Protein AF-A0A955YJG6-F1 (afdb_monomer_lite)

Foldseek 3Di:
DAAPAADELAAWAADPVRDTYHHQYWFAAPVGDTWRLEDVRLCVRLLVVCVVVVHDDPRSLVSSLVRSLVRLVRVCVCLVPPVVHDHDNHYPCSSVSSVVSNCVVACPDPPDHPDDVVVVSVVCVVPVVRHGD

pLDDT: mean 95.83, std 2.44, range [83.75, 98.31]

Secondary structure (DSSP, 8-state):
-EEEEE--SPPPEE-TTS-EEEEEPEEE-TTSSEEESSHHHHHHHHHHHHHHTT--HHHHHHHHHHHHHHHHHHHHHHHHTTT-------SSSTTHHHHHHHHHHHTTSTT-----HHHHHHHHHH-GGGTT-

Structure (mmCIF, N/CA/C/O backbone):
data_AF-A0A955YJG6-F1
#
_entry.id   AF-A0A955YJG6-F1
#
loop_
_atom_site.group_PDB
_atom_site.id
_atom_site.type_symbol
_atom_site.label_atom_id
_atom_site.label_alt_id
_atom_site.label_comp_id
_atom_site.label_asym_id
_atom_site.label_entity_id
_atom_site.label_seq_id
_atom_site.pdbx_PDB_ins_code
_atom_site.Cartn_x
_atom_site.Cartn_y
_atom_site.Cartn_z
_atom_site.occupancy
_atom_site.B_iso_or_equiv
_atom_site.auth_seq_id
_atom_site.auth_comp_id
_atom_site.auth_asym_id
_atom_site.auth_atom_id
_atom_site.pdbx_PDB_model_num
ATOM 1 N N . TYR A 1 1 ? -10.579 9.177 10.206 1.00 93.56 1 TYR A N 1
ATOM 2 C CA . TYR A 1 1 ? -9.304 8.434 10.242 1.00 93.56 1 TYR A CA 1
ATOM 3 C C . TYR A 1 1 ? -8.163 9.398 9.934 1.00 93.56 1 TYR A C 1
ATOM 5 O O . TYR A 1 1 ? -8.420 10.449 9.361 1.00 93.56 1 TYR A O 1
ATOM 13 N N . ASP A 1 2 ? -6.936 9.052 10.305 1.00 95.19 2 ASP A N 1
ATOM 14 C CA . ASP A 1 2 ? -5.684 9.711 9.912 1.00 95.19 2 ASP A CA 1
ATOM 15 C C . ASP A 1 2 ? -4.776 8.637 9.298 1.00 95.19 2 ASP A C 1
ATOM 17 O O . ASP A 1 2 ? -4.683 7.541 9.842 1.00 95.19 2 ASP A O 1
ATOM 21 N N . ALA A 1 3 ? -4.154 8.924 8.158 1.00 93.81 3 ALA A N 1
ATOM 22 C CA . ALA A 1 3 ? -3.275 8.009 7.428 1.00 93.81 3 ALA A CA 1
ATOM 23 C C . ALA A 1 3 ? -1.943 8.675 7.036 1.00 93.81 3 ALA A C 1
ATOM 25 O O . ALA A 1 3 ? -1.348 8.343 6.014 1.00 93.81 3 ALA A O 1
ATOM 26 N N . SER A 1 4 ? -1.507 9.670 7.811 1.00 90.62 4 SER A N 1
ATOM 27 C CA . SER A 1 4 ? -0.354 10.522 7.488 1.00 90.62 4 SER A CA 1
ATOM 28 C C . SER A 1 4 ? 0.966 10.061 8.108 1.00 90.62 4 SER A C 1
ATOM 30 O O . SER A 1 4 ? 2.022 10.607 7.786 1.00 90.62 4 SER A O 1
ATOM 32 N N . ARG A 1 5 ? 0.940 9.074 9.012 1.00 91.69 5 ARG A N 1
ATOM 33 C CA . ARG A 1 5 ? 2.106 8.714 9.826 1.00 91.69 5 ARG A CA 1
ATOM 34 C C . ARG A 1 5 ? 2.794 7.454 9.315 1.00 91.69 5 ARG A C 1
ATOM 36 O O . ARG A 1 5 ? 2.111 6.484 8.991 1.00 91.69 5 ARG A O 1
ATOM 43 N N . PRO A 1 6 ? 4.135 7.421 9.272 1.00 94.12 6 PRO A N 1
ATOM 44 C CA . PRO A 1 6 ? 4.858 6.184 9.022 1.00 94.12 6 PRO A CA 1
ATOM 45 C C . PRO A 1 6 ? 4.661 5.211 10.188 1.00 94.12 6 PRO A C 1
ATOM 47 O O . PRO A 1 6 ? 4.591 5.626 11.345 1.00 94.12 6 PRO A O 1
ATOM 50 N N . GLY A 1 7 ? 4.645 3.912 9.898 1.00 90.50 7 GLY A N 1
ATOM 51 C CA . GLY A 1 7 ? 4.615 2.908 10.954 1.00 90.50 7 GLY A CA 1
ATOM 52 C C . GLY A 1 7 ? 4.902 1.485 10.489 1.00 90.50 7 GLY A C 1
ATOM 53 O O . GLY A 1 7 ? 5.287 1.227 9.345 1.00 90.50 7 GLY A O 1
ATOM 54 N N . GLY A 1 8 ? 4.777 0.563 11.441 1.00 89.38 8 GLY A N 1
ATOM 55 C CA . GLY A 1 8 ? 5.091 -0.851 11.266 1.00 89.38 8 GLY A CA 1
ATOM 56 C C . GLY A 1 8 ? 3.974 -1.657 10.602 1.00 89.38 8 GLY A C 1
ATOM 57 O O . GLY A 1 8 ? 3.154 -1.146 9.840 1.00 89.38 8 GLY A O 1
ATOM 58 N N . ARG A 1 9 ? 3.957 -2.957 10.898 1.00 94.00 9 ARG A N 1
ATOM 59 C CA . ARG A 1 9 ? 2.927 -3.905 10.442 1.00 94.00 9 ARG A CA 1
ATOM 60 C C . ARG A 1 9 ? 1.821 -4.123 11.471 1.00 94.00 9 ARG A C 1
ATOM 62 O O . ARG A 1 9 ? 1.132 -5.123 11.379 1.00 94.00 9 ARG A O 1
ATOM 69 N N . ALA A 1 10 ? 1.680 -3.196 12.411 1.00 94.62 10 ALA A N 1
ATOM 70 C CA . ALA A 1 10 ? 0.624 -3.238 13.403 1.00 94.62 10 ALA A CA 1
ATOM 71 C C . ALA A 1 10 ? -0.704 -2.772 12.800 1.00 94.62 10 ALA A C 1
ATOM 73 O O . ALA A 1 10 ? -0.736 -1.925 11.893 1.00 94.62 10 ALA A O 1
ATOM 74 N N . TRP A 1 11 ? -1.790 -3.302 13.340 1.00 97.00 11 TRP A N 1
ATOM 75 C CA . TRP A 1 11 ? -3.139 -2.819 13.112 1.00 97.00 11 TRP A CA 1
ATOM 76 C C . TRP A 1 11 ? -3.282 -1.347 13.541 1.00 97.00 11 TRP A C 1
ATOM 78 O O . TRP A 1 11 ? -2.550 -0.873 14.418 1.00 97.00 11 TRP A O 1
ATOM 88 N N . PRO A 1 12 ? -4.217 -0.591 12.934 1.00 97.12 12 PRO A N 1
ATOM 89 C CA . PRO A 1 12 ? -4.483 0.790 13.316 1.00 97.12 12 PRO A CA 1
ATOM 90 C C . PRO A 1 12 ? -4.765 0.936 14.809 1.00 97.12 12 PRO A C 1
ATOM 92 O O . PRO A 1 12 ? -5.324 0.043 15.440 1.00 97.12 12 PRO A O 1
ATOM 95 N N . THR A 1 13 ? -4.406 2.083 15.376 1.00 96.88 13 THR A N 1
ATOM 96 C CA . THR A 1 13 ? -4.722 2.424 16.770 1.00 96.88 13 THR A CA 1
ATOM 97 C C . THR A 1 13 ? -5.816 3.477 16.820 1.00 96.88 13 THR A C 1
ATOM 99 O O . THR A 1 13 ? -5.988 4.259 15.883 1.00 96.88 13 THR A O 1
ATOM 102 N N . ARG A 1 14 ? -6.573 3.521 17.918 1.00 96.25 14 ARG A N 1
ATOM 103 C CA . ARG A 1 14 ? -7.631 4.514 18.111 1.00 96.25 14 ARG A CA 1
ATOM 104 C C . ARG A 1 14 ? -7.146 5.615 19.045 1.00 96.25 14 ARG A C 1
ATOM 106 O O . ARG A 1 14 ? -6.847 5.363 20.209 1.00 96.25 14 ARG A O 1
ATOM 113 N N . HIS A 1 15 ? -7.060 6.841 18.538 1.00 94.81 15 HIS A N 1
ATOM 114 C CA . HIS A 1 15 ? -6.740 8.005 19.360 1.00 94.81 15 HIS A CA 1
ATOM 115 C C . HIS A 1 15 ? -7.888 8.292 20.352 1.00 94.81 15 HIS A C 1
ATOM 117 O O . HIS A 1 15 ? -9.049 8.074 19.992 1.00 94.81 15 HIS A O 1
ATOM 123 N N . PRO A 1 16 ? -7.628 8.853 21.553 1.00 94.69 16 PRO A N 1
ATOM 124 C CA . PRO A 1 16 ? -8.681 9.229 22.505 1.00 94.69 16 PRO A CA 1
ATOM 125 C C . PRO A 1 16 ? -9.757 10.177 21.950 1.00 94.69 16 PRO A C 1
ATOM 127 O O . PRO A 1 16 ? -10.878 10.187 22.443 1.00 94.69 16 PRO A O 1
ATOM 130 N N . SER A 1 17 ? -9.453 10.935 20.891 1.00 94.50 17 SER A N 1
ATOM 131 C CA . SER A 1 17 ? -10.437 11.762 20.169 1.00 94.50 17 SER A CA 1
ATOM 132 C C . SER A 1 17 ? -11.376 10.967 19.245 1.00 94.50 17 SER A C 1
ATOM 134 O O . SER A 1 17 ? -12.173 11.567 18.531 1.00 94.50 17 SER A O 1
ATOM 136 N N . GLY A 1 18 ? -11.263 9.636 19.202 1.00 93.12 18 GLY A N 1
ATOM 137 C CA . GLY A 1 18 ? -12.074 8.750 18.362 1.00 93.12 18 GLY A CA 1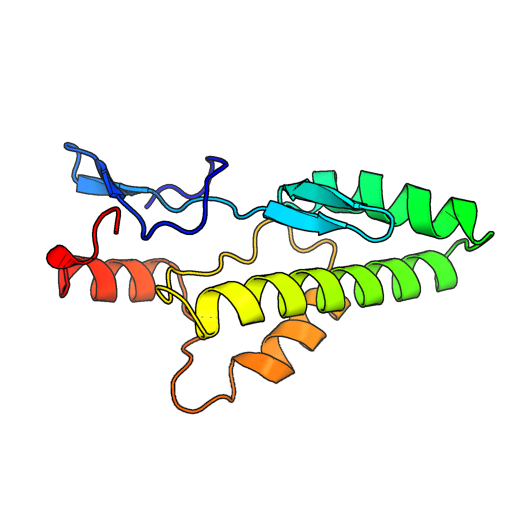
ATOM 138 C C . GLY A 1 18 ? -11.550 8.546 16.937 1.00 93.12 18 GLY A C 1
ATOM 139 O O . GLY A 1 18 ? -12.200 7.879 16.139 1.00 93.12 18 GLY A O 1
ATOM 140 N N . ILE A 1 19 ? -10.380 9.094 16.597 1.00 95.75 19 ILE A N 1
ATOM 141 C CA . ILE A 1 19 ? -9.796 8.978 15.254 1.00 95.75 19 ILE A CA 1
ATOM 142 C C . ILE A 1 19 ? -8.937 7.712 15.164 1.00 95.75 19 ILE A C 1
ATOM 144 O O . ILE A 1 19 ? -7.964 7.567 15.902 1.00 95.75 19 ILE A O 1
ATOM 148 N N . TRP A 1 20 ? -9.256 6.828 14.217 1.00 97.50 20 TRP A N 1
ATOM 149 C CA . TRP A 1 20 ? -8.386 5.711 13.836 1.00 97.50 20 TRP A CA 1
ATOM 150 C C . TRP A 1 20 ? -7.146 6.187 13.079 1.00 97.50 20 TRP A C 1
ATOM 152 O O . TRP A 1 20 ? -7.270 6.941 12.111 1.00 97.50 20 TRP A O 1
ATOM 162 N N . LEU A 1 21 ? -5.974 5.725 13.512 1.00 96.88 21 LEU A N 1
ATOM 163 C CA . LEU A 1 21 ? -4.658 6.068 12.983 1.00 96.88 21 LEU A CA 1
ATOM 164 C C . LEU A 1 21 ? -4.104 4.892 12.168 1.00 96.88 21 LEU A C 1
ATOM 166 O O . LEU A 1 21 ? -3.730 3.859 12.722 1.00 96.88 21 LEU A O 1
ATOM 170 N N . PHE A 1 22 ? -4.045 5.055 10.851 1.00 97.12 22 PHE A N 1
ATOM 171 C CA . PHE A 1 22 ? -3.478 4.101 9.907 1.00 97.12 22 PHE A CA 1
ATOM 172 C C . PHE A 1 22 ? -2.015 4.442 9.635 1.00 97.12 22 PHE A C 1
ATOM 174 O O . PHE A 1 22 ? -1.666 5.586 9.340 1.00 97.12 22 PHE A O 1
ATOM 181 N N . ASN A 1 23 ? -1.164 3.424 9.680 1.00 95.25 23 ASN A N 1
ATOM 182 C CA . ASN A 1 23 ? 0.250 3.580 9.383 1.00 95.25 23 ASN A CA 1
ATOM 183 C C . ASN A 1 23 ? 0.505 3.461 7.879 1.00 95.25 23 ASN A C 1
ATOM 185 O O . ASN A 1 23 ? 0.108 2.481 7.245 1.00 95.25 23 ASN A O 1
ATOM 189 N N . ILE A 1 24 ? 1.250 4.416 7.328 1.00 96.75 24 ILE A N 1
ATOM 190 C CA . ILE A 1 24 ? 1.885 4.274 6.023 1.00 96.75 24 ILE A CA 1
ATOM 191 C C . ILE A 1 24 ? 2.960 3.186 6.150 1.00 96.75 24 ILE A C 1
ATOM 193 O O . ILE A 1 24 ? 3.887 3.335 6.959 1.00 96.75 24 ILE A O 1
ATOM 197 N N . PRO A 1 25 ? 2.863 2.089 5.377 1.00 96.00 25 PRO A N 1
ATOM 198 C CA . PRO A 1 25 ? 3.795 0.988 5.492 1.00 96.00 25 PRO A CA 1
ATOM 199 C C . PRO A 1 25 ? 5.148 1.366 4.897 1.00 96.00 25 PRO A C 1
ATOM 201 O O . PRO A 1 25 ? 5.284 2.288 4.095 1.00 96.00 25 PRO A O 1
ATOM 204 N N . THR A 1 26 ? 6.163 0.590 5.248 1.00 96.75 26 THR A N 1
ATOM 205 C CA . THR A 1 26 ? 7.399 0.525 4.466 1.00 96.75 26 THR A CA 1
ATOM 206 C C . THR A 1 26 ? 7.371 -0.707 3.567 1.00 96.75 26 THR A C 1
ATOM 208 O O . THR A 1 26 ? 6.723 -1.694 3.905 1.00 96.75 26 THR A O 1
ATOM 211 N N . VAL A 1 27 ? 8.086 -0.677 2.447 1.00 96.88 27 VAL A N 1
ATOM 212 C CA . VAL A 1 27 ? 8.265 -1.818 1.536 1.00 96.88 27 VAL A CA 1
ATOM 213 C C . VAL A 1 27 ? 9.746 -2.136 1.350 1.00 96.88 27 VAL A C 1
ATOM 215 O O . VAL A 1 27 ? 10.578 -1.232 1.485 1.00 96.88 27 VAL A O 1
ATOM 218 N N . PRO A 1 28 ? 10.109 -3.396 1.055 1.00 95.94 28 PRO A N 1
ATOM 219 C CA . PRO A 1 28 ? 11.478 -3.730 0.685 1.00 95.94 28 PRO A CA 1
ATOM 220 C C . PRO A 1 28 ? 11.880 -3.044 -0.627 1.00 95.94 28 PRO A C 1
ATOM 222 O O . PRO A 1 28 ? 11.064 -2.874 -1.532 1.00 95.94 28 PRO A O 1
ATOM 225 N N . VAL A 1 29 ? 13.155 -2.673 -0.733 1.00 94.44 29 VAL A N 1
ATOM 226 C CA . VAL A 1 29 ? 13.732 -2.047 -1.929 1.00 94.44 29 VAL A CA 1
ATOM 227 C C . VAL A 1 29 ? 14.753 -2.996 -2.569 1.00 94.44 29 VAL A C 1
ATOM 229 O O . VAL A 1 29 ? 15.544 -3.613 -1.847 1.00 94.44 29 VAL A O 1
ATOM 232 N N . PRO A 1 30 ? 14.787 -3.126 -3.912 1.00 88.56 30 PRO A N 1
ATOM 233 C CA . PRO A 1 30 ? 15.844 -3.872 -4.589 1.00 88.56 30 PRO A CA 1
ATOM 234 C C . PRO A 1 30 ? 17.239 -3.342 -4.231 1.00 88.56 30 PRO A C 1
ATOM 236 O O . PRO A 1 30 ? 17.499 -2.148 -4.348 1.00 88.56 30 PRO A O 1
ATOM 239 N N . GLY A 1 31 ? 18.145 -4.236 -3.830 1.00 83.75 31 GLY A N 1
ATOM 240 C CA . GLY A 1 31 ? 19.479 -3.864 -3.338 1.00 83.75 31 GLY A CA 1
ATOM 241 C C . GLY A 1 31 ? 19.574 -3.717 -1.815 1.00 83.75 31 GLY A C 1
ATOM 242 O O . GLY A 1 31 ? 20.667 -3.498 -1.304 1.00 83.75 31 GLY A O 1
ATOM 243 N N . GLY A 1 32 ? 18.465 -3.905 -1.091 1.00 87.44 32 GLY A N 1
ATOM 244 C CA . GLY A 1 32 ? 18.428 -3.942 0.370 1.00 87.44 32 GLY A CA 1
ATOM 245 C C . GLY A 1 32 ? 17.722 -2.737 0.992 1.00 87.44 32 GLY A C 1
ATOM 246 O O . GLY A 1 32 ? 17.442 -1.733 0.341 1.00 87.44 32 GLY A O 1
ATOM 247 N N . GLY A 1 33 ? 17.423 -2.853 2.286 1.00 92.06 33 GLY A N 1
ATOM 248 C CA . GLY A 1 33 ? 16.724 -1.817 3.043 1.00 92.06 33 GLY A CA 1
ATOM 249 C C . GLY A 1 33 ? 15.220 -1.750 2.769 1.00 92.06 33 GLY A C 1
ATOM 250 O O . GLY A 1 33 ? 14.619 -2.626 2.137 1.00 92.06 33 GLY A O 1
ATOM 251 N N . ARG A 1 34 ? 14.592 -0.710 3.322 1.00 95.50 34 ARG A N 1
ATOM 252 C CA . ARG A 1 34 ? 13.150 -0.466 3.235 1.00 95.50 34 ARG A CA 1
ATOM 253 C C . ARG A 1 34 ? 12.889 1.012 2.975 1.00 95.50 34 ARG A C 1
ATOM 255 O O . ARG A 1 34 ? 13.612 1.858 3.491 1.00 95.50 34 ARG A O 1
ATOM 262 N N . ALA A 1 35 ? 11.846 1.315 2.213 1.00 95.88 35 ALA A N 1
ATOM 263 C CA . ALA A 1 35 ? 11.404 2.681 1.943 1.00 95.88 35 ALA A CA 1
ATOM 264 C C . ALA A 1 35 ? 9.953 2.867 2.379 1.00 95.88 35 ALA A C 1
ATOM 266 O O . ALA A 1 35 ? 9.167 1.922 2.323 1.00 95.88 35 ALA A O 1
ATOM 267 N N . LEU A 1 36 ? 9.594 4.082 2.796 1.00 96.62 36 LEU A N 1
ATOM 268 C CA . LEU A 1 36 ? 8.199 4.448 3.034 1.00 96.62 36 LEU A CA 1
ATOM 269 C C . LEU A 1 36 ? 7.400 4.255 1.740 1.00 96.62 36 LEU A C 1
ATOM 271 O O . LEU A 1 36 ? 7.829 4.718 0.684 1.00 96.62 36 LEU A O 1
ATOM 275 N N . PHE A 1 37 ? 6.254 3.580 1.815 1.00 97.00 37 PHE A N 1
ATOM 276 C CA . PHE A 1 37 ? 5.420 3.244 0.660 1.00 97.00 37 PHE A CA 1
ATOM 277 C C . PHE A 1 37 ? 4.557 4.423 0.201 1.00 97.00 37 PHE A C 1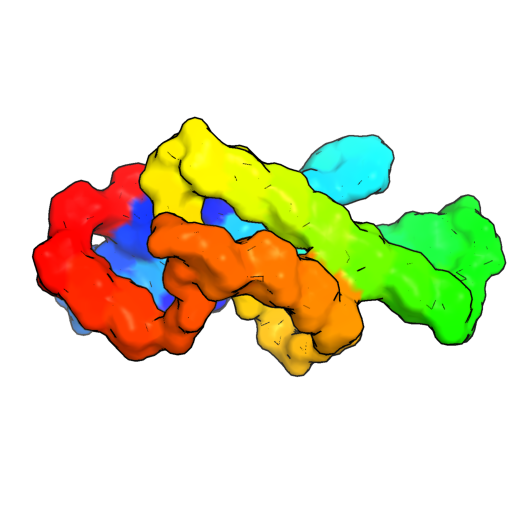
ATOM 279 O O . PHE A 1 37 ? 3.364 4.299 -0.052 1.00 97.00 37 PHE A O 1
ATOM 286 N N . PHE A 1 38 ? 5.166 5.595 0.118 1.00 96.31 38 PHE A N 1
ATOM 287 C CA . PHE A 1 38 ? 4.543 6.815 -0.358 1.00 96.31 38 PHE A CA 1
ATOM 288 C C . PHE A 1 38 ? 5.191 7.197 -1.686 1.00 96.31 38 PHE A C 1
ATOM 290 O O . PHE A 1 38 ? 6.398 7.033 -1.873 1.00 96.31 38 PHE A O 1
ATOM 297 N N . ASP A 1 39 ? 4.398 7.650 -2.644 1.00 92.06 39 ASP A N 1
ATOM 298 C CA . ASP A 1 39 ? 4.830 7.727 -4.035 1.00 92.06 39 ASP A CA 1
ATOM 299 C C . ASP A 1 39 ? 6.032 8.652 -4.273 1.00 92.06 39 ASP A C 1
ATOM 301 O O . ASP A 1 39 ? 6.941 8.265 -5.003 1.00 92.06 39 ASP A O 1
ATOM 305 N N . ASP A 1 40 ? 6.129 9.808 -3.620 1.00 91.19 40 ASP A N 1
ATOM 306 C CA . ASP A 1 40 ? 7.317 10.665 -3.754 1.00 91.19 40 ASP A CA 1
ATOM 307 C C . ASP A 1 40 ? 8.601 10.026 -3.194 1.00 91.19 40 ASP A C 1
ATOM 309 O O . ASP A 1 40 ? 9.677 10.137 -3.800 1.00 91.19 40 ASP A O 1
ATOM 313 N N . ASN A 1 41 ? 8.497 9.282 -2.087 1.00 94.62 41 ASN A N 1
ATOM 314 C CA . ASN A 1 41 ? 9.619 8.514 -1.547 1.00 94.62 41 ASN A CA 1
ATOM 315 C C . ASN A 1 41 ? 10.056 7.436 -2.545 1.00 94.62 41 ASN A C 1
ATOM 317 O O . ASN A 1 41 ? 11.240 7.316 -2.871 1.00 94.62 41 ASN A O 1
ATOM 321 N N . LEU A 1 42 ? 9.095 6.680 -3.074 1.00 96.19 42 LEU A N 1
ATOM 322 C CA . LEU A 1 42 ? 9.363 5.590 -4.006 1.00 96.19 42 LEU A CA 1
ATOM 323 C C . LEU A 1 42 ? 9.866 6.089 -5.360 1.00 96.19 42 LEU A C 1
ATOM 325 O O . LEU A 1 42 ? 10.744 5.461 -5.943 1.00 96.19 42 LEU A O 1
ATOM 329 N N . ARG A 1 43 ? 9.392 7.239 -5.847 1.00 94.31 43 ARG A N 1
ATOM 330 C CA . ARG A 1 43 ? 9.876 7.866 -7.086 1.00 94.31 43 ARG A CA 1
ATOM 331 C C . ARG A 1 43 ? 11.369 8.164 -7.012 1.00 94.31 43 ARG A C 1
ATOM 333 O O . ARG A 1 43 ? 12.099 7.893 -7.964 1.00 94.31 43 ARG A O 1
ATOM 340 N N . THR A 1 44 ? 11.837 8.656 -5.868 1.00 94.62 44 THR A N 1
ATOM 341 C CA . THR A 1 44 ? 13.265 8.920 -5.642 1.00 94.62 44 THR A CA 1
ATOM 342 C C . THR A 1 44 ? 14.078 7.624 -5.646 1.00 94.62 44 THR A C 1
ATOM 344 O O . THR A 1 44 ? 15.093 7.521 -6.341 1.00 94.62 44 THR A O 1
ATOM 347 N N . VAL A 1 45 ? 13.612 6.614 -4.909 1.00 95.94 45 VAL A N 1
ATOM 348 C CA . VAL A 1 45 ? 14.299 5.322 -4.773 1.00 95.94 45 VAL A CA 1
ATOM 349 C C . VAL A 1 45 ? 14.318 4.560 -6.102 1.00 95.94 45 VAL A C 1
ATOM 351 O O . VAL A 1 45 ? 15.381 4.196 -6.605 1.00 95.94 45 VAL A O 1
ATOM 354 N N . PHE A 1 46 ? 13.157 4.355 -6.719 1.00 96.56 46 PHE A N 1
ATOM 355 C CA . PHE A 1 46 ? 13.021 3.582 -7.953 1.00 96.56 46 PHE A CA 1
ATOM 356 C C . PHE A 1 46 ? 13.593 4.321 -9.163 1.00 96.56 46 PHE A C 1
ATOM 358 O O . PHE A 1 46 ? 14.161 3.678 -10.045 1.00 96.56 46 PHE A O 1
ATOM 365 N N . GLY A 1 47 ? 13.548 5.656 -9.174 1.00 96.38 47 GLY A N 1
ATOM 366 C CA . GLY A 1 47 ? 14.218 6.466 -10.190 1.00 96.38 47 GLY A CA 1
ATOM 367 C C . GLY A 1 47 ? 15.737 6.286 -10.169 1.00 96.38 47 GLY A C 1
ATOM 368 O O . GLY A 1 47 ? 16.359 6.176 -11.225 1.00 96.38 47 GLY A O 1
ATOM 369 N N . SER A 1 48 ? 16.346 6.177 -8.984 1.00 95.38 48 SER A N 1
ATOM 370 C CA . SER A 1 48 ? 17.773 5.842 -8.861 1.00 95.38 48 SER A CA 1
ATOM 371 C C . SER A 1 48 ? 18.079 4.430 -9.368 1.00 95.38 48 SER A C 1
ATOM 373 O O . SER A 1 48 ? 19.060 4.247 -10.087 1.00 95.38 48 SER A O 1
ATOM 375 N N . LEU A 1 49 ? 17.213 3.451 -9.083 1.00 96.06 49 LEU A N 1
ATOM 376 C CA . LEU A 1 49 ? 17.357 2.085 -9.604 1.00 96.06 49 LEU A CA 1
ATOM 377 C C . LEU A 1 49 ? 17.222 2.012 -11.132 1.00 96.06 49 LEU A C 1
ATOM 379 O O . LEU A 1 49 ? 17.940 1.242 -11.770 1.00 96.06 49 LEU A O 1
ATOM 383 N N . ALA A 1 50 ? 16.319 2.802 -11.717 1.00 97.56 50 ALA A N 1
ATOM 384 C CA . ALA A 1 50 ? 16.146 2.895 -13.163 1.00 97.56 50 ALA A CA 1
ATOM 385 C C . ALA A 1 50 ? 17.388 3.509 -13.829 1.00 97.56 50 ALA A C 1
ATOM 387 O O . ALA A 1 50 ? 17.918 2.945 -14.786 1.00 97.56 50 ALA A O 1
ATOM 388 N N . ARG A 1 51 ? 17.912 4.612 -13.272 1.00 97.25 51 ARG A N 1
ATOM 389 C CA . ARG A 1 51 ? 19.141 5.260 -13.762 1.00 97.25 51 ARG A CA 1
ATOM 390 C C . ARG A 1 51 ? 20.360 4.346 -13.681 1.00 97.25 51 ARG A C 1
ATOM 392 O O . ARG A 1 51 ? 21.121 4.287 -14.638 1.00 97.25 51 ARG A O 1
ATOM 399 N N . ALA A 1 52 ? 20.520 3.601 -12.586 1.00 96.31 52 ALA A N 1
ATOM 400 C CA . ALA A 1 52 ? 21.605 2.626 -12.440 1.00 96.31 52 ALA A CA 1
ATOM 401 C C . ALA A 1 52 ? 21.551 1.505 -13.498 1.00 96.31 52 ALA A C 1
ATOM 403 O O . ALA A 1 52 ? 22.568 0.890 -13.798 1.00 96.31 52 ALA A O 1
ATOM 404 N N . ARG A 1 53 ? 20.373 1.262 -14.089 1.00 96.56 53 ARG A N 1
ATOM 405 C CA . ARG A 1 53 ? 20.160 0.336 -15.212 1.00 96.56 53 ARG A CA 1
ATOM 406 C C . ARG A 1 53 ? 20.273 0.998 -16.591 1.00 96.56 53 ARG A C 1
ATOM 408 O O . ARG A 1 53 ? 19.994 0.347 -17.590 1.00 96.56 53 ARG A O 1
ATOM 415 N N . GLY A 1 54 ? 20.624 2.282 -16.661 1.00 97.94 54 GLY A N 1
ATOM 416 C CA . GLY A 1 54 ? 20.660 3.040 -17.914 1.00 97.94 54 GLY A CA 1
ATOM 417 C C . GLY A 1 54 ? 19.281 3.294 -18.536 1.00 97.94 54 GLY A C 1
ATOM 418 O O . GLY A 1 54 ? 19.203 3.650 -19.708 1.00 97.94 54 GLY A O 1
ATOM 419 N N . LEU A 1 55 ? 18.187 3.115 -17.784 1.00 98.31 55 LEU A N 1
ATOM 420 C CA . LEU A 1 55 ? 16.827 3.312 -18.291 1.00 98.31 55 LEU A CA 1
ATOM 421 C C . LEU A 1 55 ? 16.422 4.787 -18.234 1.00 98.31 55 LEU A C 1
ATOM 423 O O . LEU A 1 55 ? 16.713 5.488 -17.262 1.00 98.31 55 LEU A O 1
ATOM 427 N N . GLN A 1 56 ? 15.689 5.240 -19.255 1.00 96.62 56 GLN A N 1
ATOM 428 C CA . GLN A 1 56 ? 15.157 6.603 -19.361 1.00 96.62 56 GLN A CA 1
ATOM 429 C C . GLN A 1 56 ? 13.760 6.621 -20.000 1.00 96.62 56 GLN A C 1
ATOM 431 O O . GLN A 1 56 ? 13.317 5.632 -20.590 1.00 96.62 56 GLN A O 1
ATOM 436 N N . GLY A 1 57 ? 13.059 7.755 -19.879 1.00 96.62 57 GLY A N 1
ATOM 437 C CA . GLY A 1 57 ? 11.731 7.965 -20.462 1.00 96.62 57 GLY A CA 1
ATOM 438 C C . GLY A 1 57 ? 10.734 6.870 -20.073 1.00 96.62 57 GLY A C 1
ATOM 439 O O . GLY A 1 57 ? 10.706 6.427 -18.925 1.00 96.62 57 GLY A O 1
ATOM 440 N N . ARG A 1 58 ? 9.961 6.389 -21.054 1.00 97.31 58 ARG A N 1
ATOM 441 C CA . ARG A 1 58 ? 8.955 5.332 -20.849 1.00 97.31 58 ARG A CA 1
ATOM 442 C C . ARG A 1 58 ? 9.542 4.038 -20.283 1.00 97.31 58 ARG A C 1
ATOM 444 O O . ARG A 1 58 ? 8.929 3.425 -19.424 1.00 97.31 58 ARG A O 1
ATOM 451 N N . ALA A 1 59 ? 10.752 3.655 -20.694 1.00 98.12 59 ALA A N 1
ATOM 452 C CA . ALA A 1 59 ? 11.384 2.438 -20.184 1.00 98.12 59 ALA A CA 1
ATOM 453 C C . ALA A 1 59 ? 11.718 2.544 -18.685 1.00 98.12 59 ALA A C 1
ATOM 455 O O . ALA A 1 59 ? 11.581 1.567 -17.948 1.00 98.12 59 ALA A O 1
ATOM 456 N N . ALA A 1 60 ? 12.124 3.730 -18.216 1.00 98.00 60 ALA A N 1
ATOM 457 C CA . ALA A 1 60 ? 12.307 3.975 -16.787 1.00 98.00 60 ALA A CA 1
ATOM 458 C C . ALA A 1 60 ? 10.968 3.952 -16.041 1.00 98.00 60 ALA A C 1
ATOM 460 O O . ALA A 1 60 ? 10.879 3.337 -14.983 1.00 98.00 60 ALA A O 1
ATOM 461 N N . GLU A 1 61 ? 9.931 4.586 -16.590 1.00 97.56 61 GLU A N 1
ATOM 462 C CA . GLU A 1 61 ? 8.583 4.602 -16.011 1.00 97.56 61 GLU A CA 1
ATOM 463 C C . GLU A 1 61 ? 8.007 3.186 -15.856 1.00 97.56 61 GLU A C 1
ATOM 465 O O . GLU A 1 61 ? 7.634 2.788 -14.749 1.00 97.56 61 GLU A O 1
ATOM 470 N N . ASP A 1 62 ? 8.034 2.380 -16.920 1.00 98.19 62 ASP A N 1
ATOM 471 C CA . ASP A 1 62 ? 7.560 0.993 -16.912 1.00 98.19 62 ASP A CA 1
ATOM 472 C C . ASP A 1 62 ? 8.303 0.132 -15.885 1.00 98.19 62 ASP A C 1
ATOM 474 O O . ASP A 1 62 ? 7.684 -0.642 -15.143 1.00 98.19 62 ASP A O 1
ATOM 478 N N . TYR A 1 63 ? 9.626 0.298 -15.806 1.00 98.06 63 TYR A N 1
ATOM 479 C CA . TYR A 1 63 ? 10.450 -0.366 -14.803 1.00 98.06 63 TYR A CA 1
ATOM 480 C C . TYR A 1 63 ? 10.048 0.049 -13.384 1.00 98.06 63 TYR A C 1
ATOM 482 O O . TYR A 1 63 ? 9.826 -0.810 -12.532 1.00 98.06 63 TYR A O 1
ATOM 490 N N . MET A 1 64 ? 9.898 1.350 -13.125 1.00 97.88 64 MET A N 1
ATOM 491 C CA . MET A 1 64 ? 9.513 1.858 -11.808 1.00 97.88 64 MET A CA 1
ATOM 492 C C . MET A 1 64 ? 8.120 1.361 -11.384 1.00 97.88 64 MET A C 1
ATOM 494 O O . MET A 1 64 ? 7.940 0.996 -10.223 1.00 97.88 64 MET A O 1
ATOM 498 N N . HIS A 1 65 ? 7.149 1.268 -12.300 1.00 98.19 65 HIS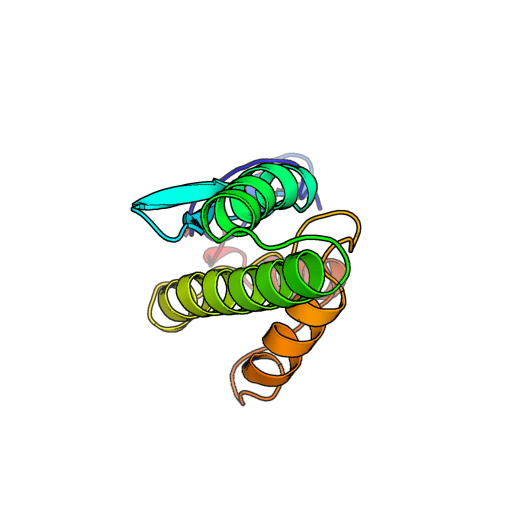 A N 1
ATOM 499 C CA . HIS A 1 65 ? 5.844 0.657 -12.012 1.00 98.19 65 HIS A CA 1
ATOM 500 C C . HIS A 1 65 ? 5.927 -0.850 -11.744 1.00 98.19 65 HIS A C 1
ATOM 502 O O . HIS A 1 65 ? 5.159 -1.361 -10.928 1.00 98.19 65 HIS A O 1
ATOM 508 N N . GLY A 1 66 ? 6.827 -1.565 -12.427 1.00 97.88 66 GLY A N 1
ATOM 509 C CA . GLY A 1 66 ? 7.117 -2.972 -12.143 1.00 97.88 66 GLY A CA 1
ATOM 510 C C . GLY A 1 66 ? 7.653 -3.153 -10.726 1.00 97.88 66 GLY A C 1
ATOM 511 O O . GLY A 1 66 ? 7.041 -3.852 -9.923 1.00 97.88 66 GLY A O 1
ATOM 512 N N . VAL A 1 67 ? 8.713 -2.417 -10.384 1.00 97.50 67 VAL A N 1
ATOM 513 C CA . VAL A 1 67 ? 9.325 -2.463 -9.048 1.00 97.50 67 VAL A CA 1
ATOM 514 C C . VAL A 1 67 ? 8.342 -2.041 -7.955 1.00 97.50 67 VAL A C 1
ATOM 516 O O . VAL A 1 67 ? 8.331 -2.648 -6.889 1.00 97.50 67 VAL A O 1
ATOM 519 N N . TYR A 1 68 ? 7.478 -1.053 -8.211 1.00 97.75 68 TYR A N 1
ATOM 520 C CA . TYR A 1 68 ? 6.405 -0.686 -7.284 1.00 97.75 68 TYR A CA 1
ATOM 521 C C . TYR A 1 68 ? 5.474 -1.867 -6.992 1.00 97.75 68 TYR A C 1
ATOM 523 O O . TYR A 1 68 ? 5.208 -2.163 -5.828 1.00 97.75 68 TYR A O 1
ATOM 531 N N . ALA A 1 69 ? 4.988 -2.547 -8.036 1.00 98.00 69 ALA A N 1
ATOM 532 C CA . ALA A 1 69 ? 4.090 -3.687 -7.876 1.00 98.00 69 ALA A CA 1
ATOM 533 C C . ALA A 1 69 ? 4.777 -4.840 -7.130 1.00 98.00 69 ALA A C 1
ATOM 535 O O . ALA A 1 69 ? 4.163 -5.448 -6.256 1.00 98.00 69 ALA A O 1
ATOM 536 N N . ASP A 1 70 ? 6.051 -5.106 -7.421 1.00 97.88 70 ASP A N 1
ATOM 537 C CA . ASP A 1 70 ? 6.818 -6.166 -6.762 1.00 97.88 70 ASP A CA 1
ATOM 538 C C . ASP A 1 70 ? 7.084 -5.846 -5.284 1.00 97.88 70 ASP A C 1
ATOM 540 O O . ASP A 1 70 ? 6.904 -6.705 -4.420 1.00 97.88 70 ASP A O 1
ATOM 544 N N . ALA A 1 71 ? 7.434 -4.597 -4.964 1.00 97.50 71 ALA A N 1
ATOM 545 C CA . ALA A 1 71 ? 7.627 -4.140 -3.589 1.00 97.50 71 ALA A CA 1
ATOM 546 C C . ALA A 1 71 ? 6.319 -4.200 -2.777 1.00 97.50 71 ALA A C 1
ATOM 548 O O . ALA A 1 71 ? 6.321 -4.645 -1.626 1.00 97.50 71 ALA A O 1
ATOM 549 N N . ALA A 1 72 ? 5.197 -3.811 -3.395 1.00 97.81 72 ALA A N 1
ATOM 550 C CA . ALA A 1 72 ? 3.864 -3.919 -2.809 1.00 97.81 72 ALA A CA 1
ATOM 551 C C . ALA A 1 72 ? 3.479 -5.381 -2.541 1.00 97.81 72 ALA A C 1
ATOM 553 O O . ALA A 1 72 ? 3.063 -5.713 -1.434 1.00 97.81 72 ALA A O 1
ATOM 554 N N . MET A 1 73 ? 3.680 -6.271 -3.521 1.00 98.12 73 MET A N 1
ATOM 555 C CA . MET A 1 73 ? 3.422 -7.707 -3.376 1.00 98.12 73 MET A CA 1
ATOM 556 C C . MET A 1 73 ? 4.274 -8.341 -2.277 1.00 98.12 73 MET A C 1
ATOM 558 O O . MET A 1 73 ? 3.760 -9.134 -1.492 1.00 98.12 73 MET A O 1
ATOM 562 N N . ALA A 1 74 ? 5.560 -7.992 -2.197 1.00 97.62 74 ALA A N 1
ATOM 563 C CA . ALA A 1 74 ? 6.455 -8.524 -1.177 1.00 97.62 74 ALA A CA 1
ATOM 564 C C . ALA A 1 74 ? 5.982 -8.149 0.234 1.00 97.62 74 ALA A C 1
ATOM 566 O O . ALA A 1 74 ? 5.934 -8.996 1.124 1.00 97.62 74 ALA A O 1
ATOM 567 N N . GLU A 1 75 ? 5.587 -6.894 0.440 1.00 97.31 75 GLU A N 1
ATOM 568 C CA . GLU A 1 75 ? 5.105 -6.440 1.741 1.00 97.31 75 GLU A CA 1
ATOM 569 C C . GLU A 1 75 ? 3.693 -6.951 2.068 1.00 97.31 75 GLU A C 1
ATOM 571 O O . GLU A 1 75 ? 3.421 -7.301 3.221 1.00 97.31 75 GLU A O 1
ATOM 576 N N . PHE A 1 76 ? 2.816 -7.054 1.064 1.00 97.88 76 PHE A N 1
ATOM 577 C CA . PHE A 1 76 ? 1.518 -7.714 1.188 1.00 97.88 76 PHE A CA 1
ATOM 578 C C . PHE A 1 76 ? 1.685 -9.163 1.644 1.00 97.88 76 PHE A C 1
ATOM 580 O O . PHE A 1 76 ? 1.042 -9.567 2.606 1.00 97.88 76 PHE A O 1
ATOM 587 N N . ASN A 1 77 ? 2.591 -9.922 1.023 1.00 97.75 77 ASN A N 1
ATOM 588 C CA . ASN A 1 77 ? 2.809 -11.329 1.348 1.00 97.75 77 ASN A CA 1
ATOM 589 C C . ASN A 1 77 ? 3.198 -11.531 2.819 1.00 97.75 77 ASN A C 1
ATOM 591 O O . ASN A 1 77 ? 2.735 -12.474 3.456 1.00 97.75 77 ASN A O 1
ATOM 595 N N . VAL A 1 78 ? 4.010 -10.623 3.372 1.00 97.06 78 VAL A N 1
ATOM 596 C CA . VAL A 1 78 ? 4.384 -10.661 4.792 1.00 97.06 78 VAL A CA 1
ATOM 597 C C . VAL A 1 78 ? 3.186 -10.373 5.699 1.00 97.06 78 VAL A C 1
ATOM 599 O O . VAL A 1 78 ? 3.015 -11.054 6.704 1.00 97.06 78 VAL A O 1
ATOM 602 N N . ARG A 1 79 ? 2.342 -9.391 5.359 1.00 96.56 79 ARG A N 1
ATOM 603 C CA . ARG A 1 79 ? 1.121 -9.096 6.131 1.00 96.56 79 ARG A CA 1
ATOM 604 C C . ARG A 1 79 ? 0.110 -10.235 6.054 1.00 96.56 79 ARG A C 1
ATOM 606 O O . ARG A 1 79 ? -0.430 -10.637 7.078 1.00 96.56 79 ARG A O 1
ATOM 613 N N . TYR A 1 80 ? -0.114 -10.761 4.856 1.00 97.69 80 TYR A N 1
ATOM 614 C CA . TYR A 1 80 ? -1.115 -11.781 4.561 1.00 97.69 80 TYR A CA 1
ATOM 615 C C . TYR A 1 80 ? -0.862 -13.102 5.307 1.00 97.69 80 TYR A C 1
ATOM 617 O O . TYR A 1 80 ? -1.803 -13.725 5.801 1.00 97.69 80 TYR A O 1
ATOM 625 N N . HIS A 1 81 ? 0.412 -13.486 5.447 1.00 97.12 81 HIS A N 1
ATOM 626 C CA . HIS A 1 81 ? 0.845 -14.664 6.210 1.00 97.12 81 HIS A CA 1
ATOM 627 C C . HIS A 1 81 ? 1.188 -14.363 7.680 1.00 97.12 81 HIS A C 1
ATOM 629 O O . HIS A 1 81 ? 1.639 -15.254 8.395 1.00 97.12 81 HIS A O 1
ATOM 635 N N . GLY A 1 82 ? 1.022 -13.115 8.119 1.00 95.38 82 GLY A N 1
ATOM 636 C CA . GLY A 1 82 ? 1.291 -12.672 9.483 1.00 95.38 82 GLY A CA 1
ATOM 637 C C . GLY A 1 82 ? 0.013 -12.255 10.201 1.00 95.38 82 GLY A C 1
ATOM 638 O O . GLY A 1 82 ? -1.022 -12.907 10.105 1.00 95.38 82 GLY A O 1
ATOM 639 N N . GLU A 1 83 ? 0.076 -11.125 10.900 1.00 93.25 83 GLU A N 1
ATOM 640 C CA . GLU A 1 83 ? -1.030 -10.597 11.711 1.00 93.25 83 GLU A CA 1
ATOM 641 C C . GLU A 1 83 ? -2.161 -9.967 10.890 1.00 93.25 83 GLU A C 1
ATOM 643 O O . GLU A 1 83 ? -3.158 -9.529 11.459 1.00 93.25 83 GLU A O 1
ATOM 648 N N . ARG A 1 84 ? -2.028 -9.925 9.557 1.00 95.75 84 ARG A N 1
ATOM 649 C CA . ARG A 1 84 ? -3.040 -9.421 8.615 1.00 95.75 84 ARG A CA 1
ATOM 650 C C . ARG A 1 84 ? -3.464 -7.967 8.831 1.00 95.75 84 ARG A C 1
ATOM 652 O O . ARG A 1 84 ? -4.525 -7.565 8.361 1.00 95.75 84 ARG A O 1
ATOM 659 N N . ALA A 1 85 ? -2.610 -7.160 9.461 1.00 95.62 85 ALA A N 1
ATOM 660 C CA . ALA A 1 85 ? -2.831 -5.725 9.560 1.00 95.62 85 ALA A CA 1
ATOM 661 C C . ALA A 1 85 ? -3.027 -5.091 8.166 1.00 95.62 85 ALA A C 1
ATOM 663 O O . ALA A 1 85 ? -2.357 -5.505 7.208 1.00 95.62 85 ALA A O 1
ATOM 664 N N . PRO A 1 86 ? -3.883 -4.059 8.043 1.00 96.12 86 PRO A N 1
ATOM 665 C CA . PRO A 1 86 ? -4.135 -3.364 6.788 1.00 96.12 86 PRO A CA 1
ATOM 666 C C . PRO A 1 86 ? -2.850 -2.968 6.047 1.00 96.12 86 PRO A C 1
ATOM 668 O O . PRO A 1 86 ? -1.880 -2.472 6.632 1.00 96.12 86 PRO A O 1
ATOM 671 N N . PHE A 1 87 ? -2.849 -3.170 4.729 1.00 97.06 87 PHE A N 1
ATOM 672 C CA . PHE A 1 87 ? -1.803 -2.668 3.844 1.00 97.06 87 PHE A CA 1
ATOM 673 C C . PHE A 1 87 ? -2.307 -1.434 3.102 1.00 97.06 87 PHE A C 1
ATOM 675 O O . PHE A 1 87 ? -3.122 -1.533 2.186 1.00 97.06 87 PHE A O 1
ATOM 682 N N . LEU A 1 88 ? -1.824 -0.265 3.511 1.00 96.00 88 LEU A N 1
ATOM 683 C CA . LEU A 1 88 ? -2.210 0.992 2.890 1.00 96.00 88 LEU A CA 1
ATOM 684 C C . LEU A 1 88 ? -1.438 1.222 1.585 1.00 96.00 88 LEU A C 1
ATOM 686 O O . LEU A 1 88 ? -0.214 1.330 1.589 1.00 96.00 88 LEU A O 1
ATOM 690 N N . VAL A 1 89 ? -2.173 1.375 0.483 1.00 95.25 89 VAL A N 1
ATOM 691 C CA . VAL A 1 89 ? -1.655 1.929 -0.774 1.00 95.25 89 VAL A CA 1
ATOM 692 C C . VAL A 1 89 ? -1.679 3.455 -0.677 1.00 95.25 89 VAL A C 1
ATOM 694 O O . VAL A 1 89 ? -2.714 4.079 -0.892 1.00 95.25 89 VAL A O 1
ATOM 697 N N . SER A 1 90 ? -0.547 4.056 -0.310 1.00 92.88 90 SER A N 1
ATOM 698 C CA . SER A 1 90 ? -0.428 5.498 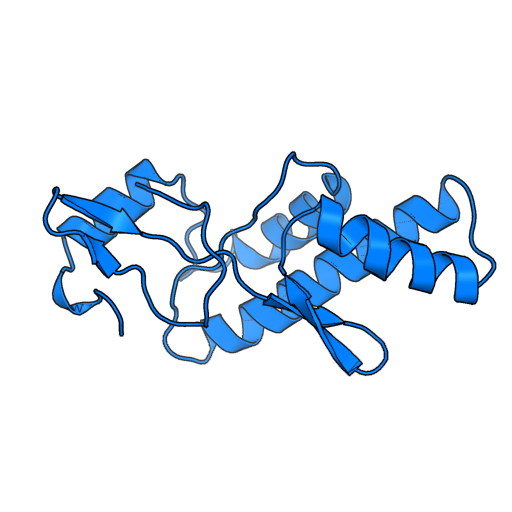-0.057 1.00 92.88 90 SER A CA 1
ATOM 699 C C . SER A 1 90 ? 0.260 6.276 -1.179 1.00 92.88 90 SER A C 1
ATOM 701 O O . SER A 1 90 ? 1.119 5.759 -1.894 1.00 92.88 90 SER A O 1
ATOM 703 N N . GLY A 1 91 ? -0.095 7.556 -1.292 1.00 91.12 91 GLY A N 1
ATOM 704 C CA . GLY A 1 91 ? 0.488 8.507 -2.237 1.00 91.12 91 GLY A CA 1
ATOM 705 C C . GLY A 1 91 ? -0.571 9.268 -3.032 1.00 91.12 91 GLY A C 1
ATOM 706 O O . GLY A 1 91 ? -1.770 9.120 -2.810 1.00 91.12 91 GLY A O 1
ATOM 707 N N . HIS A 1 92 ? -0.109 10.046 -4.002 1.00 93.31 92 HIS A N 1
ATOM 708 C CA . HIS A 1 92 ? -0.920 10.852 -4.917 1.00 93.31 92 HIS A CA 1
ATOM 709 C C . HIS A 1 92 ? -1.313 10.105 -6.204 1.00 93.31 92 HIS A C 1
ATOM 711 O O . HIS A 1 92 ? -1.903 10.686 -7.111 1.00 93.31 92 HIS A O 1
ATOM 717 N N . GLY A 1 93 ? -0.985 8.813 -6.314 1.00 90.75 93 GLY A N 1
ATOM 718 C CA . GLY A 1 93 ? -1.339 7.984 -7.471 1.00 90.75 93 GLY A CA 1
ATOM 719 C C . GLY A 1 93 ? -0.327 8.012 -8.621 1.00 90.75 93 GLY A C 1
ATOM 720 O O . GLY A 1 93 ? -0.623 7.485 -9.695 1.00 90.75 93 GLY A O 1
ATOM 721 N N . ASN A 1 94 ? 0.889 8.527 -8.397 1.00 92.75 94 ASN A N 1
ATOM 722 C CA . ASN A 1 94 ? 1.948 8.589 -9.418 1.00 92.75 94 ASN A CA 1
ATOM 723 C C . ASN A 1 94 ? 2.380 7.208 -9.956 1.00 92.75 94 ASN A C 1
ATOM 725 O O . ASN A 1 94 ? 2.976 7.111 -11.023 1.00 92.75 94 ASN A O 1
ATOM 729 N N . PHE A 1 95 ? 2.042 6.118 -9.257 1.00 96.75 95 PHE A N 1
ATOM 730 C CA . PHE A 1 95 ? 2.342 4.742 -9.661 1.00 96.75 95 PHE A CA 1
ATOM 731 C C . PHE A 1 95 ? 1.143 3.976 -10.238 1.00 96.75 95 PHE A C 1
ATOM 733 O O . PHE A 1 95 ? 1.110 2.750 -10.143 1.00 96.75 95 PHE A O 1
ATOM 740 N N . ARG A 1 96 ? 0.175 4.652 -10.873 1.00 96.56 96 ARG A N 1
ATOM 741 C CA . ARG A 1 96 ? -1.106 4.072 -11.334 1.00 96.56 96 ARG A CA 1
ATOM 742 C C . ARG A 1 96 ? -1.012 2.668 -11.950 1.00 96.56 96 ARG A C 1
ATOM 744 O O . ARG A 1 96 ? -1.739 1.777 -11.522 1.00 96.56 96 ARG A O 1
ATOM 751 N N . THR A 1 97 ? -0.121 2.435 -12.915 1.00 98.00 97 THR A N 1
ATOM 752 C CA . THR A 1 97 ? 0.032 1.108 -13.546 1.00 98.00 97 THR A CA 1
ATOM 753 C C . THR A 1 97 ? 0.504 0.041 -12.553 1.00 98.00 97 THR A C 1
ATOM 755 O O . THR A 1 97 ? -0.018 -1.072 -12.547 1.00 98.00 97 THR A O 1
ATOM 758 N N . GLY A 1 98 ? 1.452 0.382 -11.680 1.00 97.94 98 GLY A N 1
ATOM 759 C CA . GLY A 1 98 ? 1.939 -0.493 -10.610 1.00 97.94 98 GLY A CA 1
ATOM 760 C C . GLY A 1 98 ? 0.858 -0.795 -9.570 1.00 97.94 98 GLY A C 1
ATOM 761 O O . GLY A 1 98 ? 0.668 -1.954 -9.211 1.00 97.94 98 GLY A O 1
ATOM 762 N N . ILE A 1 99 ? 0.089 0.222 -9.166 1.00 97.94 99 ILE A N 1
ATOM 763 C CA . ILE A 1 99 ? -1.064 0.082 -8.263 1.00 97.94 99 ILE A CA 1
ATOM 764 C C . ILE A 1 99 ? -2.092 -0.885 -8.857 1.00 97.94 99 ILE A C 1
ATOM 766 O O . ILE A 1 99 ? -2.475 -1.849 -8.202 1.00 97.94 99 ILE A O 1
ATOM 770 N N . LEU A 1 100 ? -2.491 -0.689 -10.118 1.00 97.69 100 LEU A N 1
ATOM 771 C CA . LEU A 1 100 ? -3.463 -1.563 -10.783 1.00 97.69 100 LEU A CA 1
ATOM 772 C C . LEU A 1 100 ? -2.952 -3.003 -10.921 1.00 97.69 100 LEU A C 1
ATOM 774 O O . LEU A 1 100 ? -3.724 -3.941 -10.738 1.00 97.69 100 LEU A O 1
ATOM 778 N N . ARG A 1 101 ? -1.660 -3.198 -11.223 1.00 98.00 101 ARG A N 1
ATOM 779 C CA . ARG A 1 101 ? -1.040 -4.535 -11.276 1.00 98.00 101 ARG A CA 1
ATOM 780 C C . ARG A 1 101 ? -1.081 -5.233 -9.920 1.00 98.00 101 ARG A C 1
ATOM 782 O O . ARG A 1 101 ? -1.387 -6.419 -9.875 1.00 98.00 101 ARG A O 1
ATOM 789 N N . PHE A 1 102 ? -0.782 -4.510 -8.843 1.00 98.06 102 PHE A N 1
ATOM 790 C CA . PHE A 1 102 ? -0.867 -5.031 -7.482 1.00 98.06 102 PHE A CA 1
ATOM 791 C C . PHE A 1 102 ? -2.314 -5.382 -7.113 1.00 98.06 102 PHE A C 1
ATOM 793 O O . PHE A 1 102 ? -2.601 -6.528 -6.779 1.00 98.06 102 PHE A O 1
ATOM 800 N N . MET A 1 103 ? -3.240 -4.432 -7.263 1.00 97.69 103 MET A N 1
ATOM 801 C CA . MET A 1 103 ? -4.648 -4.606 -6.896 1.00 97.69 103 MET A CA 1
ATOM 802 C C . MET A 1 103 ? -5.310 -5.779 -7.625 1.00 97.69 103 MET A C 1
ATOM 804 O O . MET A 1 103 ? -5.972 -6.582 -6.980 1.00 97.69 103 MET A O 1
ATOM 808 N N . ARG A 1 104 ? -5.074 -5.952 -8.933 1.00 97.38 104 ARG A N 1
ATOM 809 C CA . ARG A 1 104 ? -5.605 -7.103 -9.694 1.00 97.38 104 ARG A CA 1
ATOM 810 C C . ARG A 1 104 ? -5.167 -8.459 -9.141 1.00 97.38 104 ARG A C 1
ATOM 812 O O . ARG A 1 104 ? -5.864 -9.438 -9.340 1.00 97.38 104 ARG A O 1
ATOM 819 N N . ARG A 1 105 ? -4.008 -8.534 -8.482 1.00 97.25 105 ARG A N 1
ATOM 820 C CA . ARG A 1 105 ? -3.504 -9.787 -7.902 1.00 97.25 105 ARG A CA 1
ATOM 821 C C . 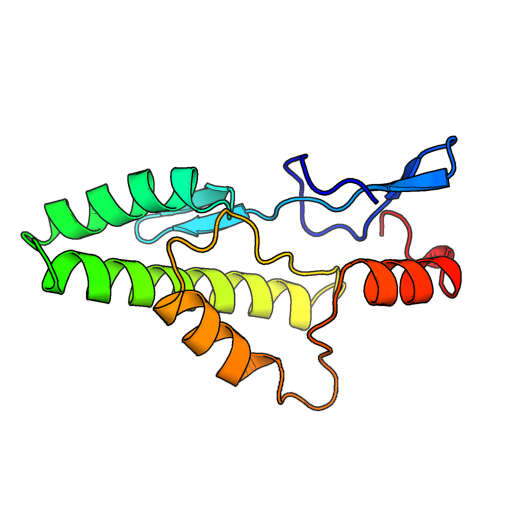ARG A 1 105 ? -4.090 -10.072 -6.524 1.00 97.25 105 ARG A C 1
ATOM 823 O O . ARG A 1 105 ? -4.224 -11.235 -6.172 1.00 97.25 105 ARG A O 1
ATOM 830 N N . VAL A 1 106 ? -4.377 -9.033 -5.736 1.00 98.12 106 VAL A N 1
ATOM 831 C CA . VAL A 1 106 ? -4.734 -9.197 -4.316 1.00 98.12 106 VAL A CA 1
ATOM 832 C C . VAL A 1 106 ? -6.215 -8.996 -4.028 1.00 98.12 106 VAL A C 1
ATOM 834 O O . VAL A 1 106 ? -6.741 -9.670 -3.156 1.00 98.12 106 VAL A O 1
ATOM 837 N N . CYS A 1 107 ? -6.905 -8.110 -4.750 1.00 97.25 107 CYS A N 1
ATOM 838 C CA . CYS A 1 107 ? -8.308 -7.788 -4.472 1.00 97.25 107 CYS A CA 1
ATOM 839 C C . CYS A 1 107 ? -9.280 -8.911 -4.872 1.00 97.25 107 CYS A C 1
ATOM 841 O O . CYS A 1 107 ? -10.441 -8.860 -4.485 1.00 97.25 107 CYS A O 1
ATOM 843 N N . GLU A 1 108 ? -8.826 -9.887 -5.663 1.00 94.06 108 GLU A N 1
ATOM 844 C CA . GLU A 1 108 ? -9.617 -11.045 -6.105 1.00 94.06 108 GLU A CA 1
ATOM 845 C C . GLU A 1 108 ? -9.410 -12.279 -5.209 1.00 94.06 108 GLU A C 1
ATOM 847 O O . GLU A 1 108 ? -10.032 -13.318 -5.427 1.00 94.06 108 GLU A O 1
ATOM 852 N N . LEU A 1 109 ? -8.535 -12.189 -4.201 1.00 97.56 109 LEU A N 1
ATOM 853 C CA . LEU A 1 109 ? -8.326 -13.274 -3.247 1.00 97.56 109 LEU A CA 1
ATOM 854 C C . LEU A 1 109 ? -9.542 -13.393 -2.309 1.00 97.56 109 LEU A C 1
ATOM 856 O O . LEU A 1 109 ? -10.070 -12.373 -1.863 1.00 97.56 109 LEU A O 1
ATOM 860 N N . PRO A 1 110 ? -9.986 -14.620 -1.975 1.00 95.81 110 PRO A N 1
ATOM 861 C CA . PRO A 1 110 ? -11.260 -14.850 -1.287 1.00 95.81 110 PRO A CA 1
ATOM 862 C C . PRO A 1 110 ? -11.332 -14.263 0.131 1.00 95.81 110 PRO A C 1
ATOM 864 O O . PRO A 1 110 ? -12.423 -14.000 0.628 1.00 95.81 110 PRO A O 1
ATOM 867 N N . ASP A 1 111 ? -10.193 -14.055 0.787 1.00 96.38 111 ASP A N 1
ATOM 868 C CA . ASP A 1 111 ? -10.070 -13.533 2.150 1.00 96.38 111 ASP A CA 1
ATOM 869 C C . ASP A 1 111 ? -9.372 -12.160 2.201 1.00 96.38 111 ASP A C 1
ATOM 871 O O . ASP A 1 111 ? -8.865 -11.748 3.248 1.00 96.38 111 ASP A O 1
ATOM 875 N N . VAL A 1 112 ? -9.363 -11.430 1.081 1.00 98.06 112 VAL A N 1
ATOM 876 C CA . VAL A 1 112 ? -8.823 -10.069 0.985 1.00 98.06 112 VAL A CA 1
ATOM 877 C C . VAL A 1 112 ? -9.915 -9.100 0.560 1.00 98.06 112 VAL A C 1
ATOM 879 O O . VAL A 1 112 ? -10.619 -9.311 -0.422 1.00 98.06 112 VAL A O 1
ATOM 882 N N . ARG A 1 113 ? -10.010 -7.970 1.268 1.00 96.62 113 ARG A N 1
ATOM 883 C CA . ARG A 1 113 ? -10.870 -6.851 0.880 1.00 96.62 113 ARG A CA 1
ATOM 884 C C . ARG A 1 113 ? -10.027 -5.629 0.541 1.00 96.62 113 ARG A C 1
ATOM 886 O O . ARG A 1 113 ? -9.358 -5.066 1.403 1.00 96.62 113 ARG A O 1
ATOM 893 N N . CYS A 1 114 ? -10.115 -5.181 -0.706 1.00 97.44 114 CYS A N 1
ATOM 894 C CA . CYS A 1 114 ? -9.691 -3.838 -1.080 1.00 97.44 114 CYS A CA 1
ATOM 895 C C . CYS A 1 114 ? -10.816 -2.866 -0.730 1.00 97.44 114 CYS A C 1
ATOM 897 O O . CYS A 1 114 ? -11.883 -2.909 -1.335 1.00 97.44 114 CYS A O 1
ATOM 899 N N . ALA A 1 115 ? -10.579 -2.044 0.286 1.00 96.88 115 ALA A N 1
ATOM 900 C CA . ALA A 1 115 ? -11.587 -1.212 0.924 1.00 96.88 115 ALA A CA 1
A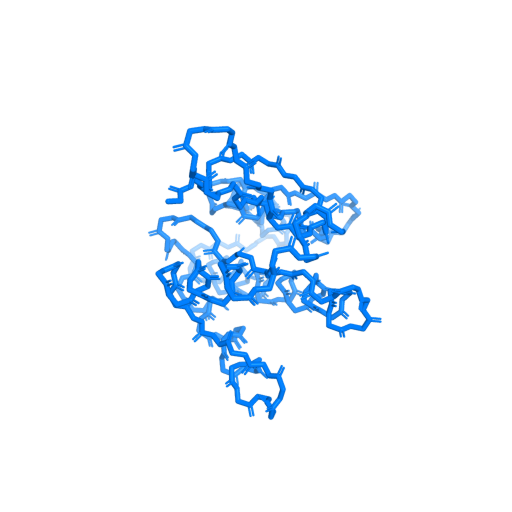TOM 901 C C . ALA A 1 115 ? -11.199 0.267 0.882 1.00 96.88 115 ALA A C 1
ATOM 903 O O . ALA A 1 115 ? -10.021 0.631 0.824 1.00 96.88 115 ALA A O 1
ATOM 904 N N . THR A 1 116 ? -12.206 1.123 0.968 1.00 96.38 116 THR A N 1
ATOM 905 C CA . THR A 1 116 ? -12.042 2.522 1.352 1.00 96.38 116 THR A CA 1
ATOM 906 C C . THR A 1 116 ? -11.704 2.628 2.840 1.00 96.38 116 THR A C 1
ATOM 908 O O . THR A 1 116 ? -11.922 1.704 3.626 1.00 96.38 116 THR A O 1
ATOM 911 N N . PHE A 1 117 ? -11.202 3.788 3.265 1.00 95.94 117 PHE A N 1
ATOM 912 C CA . PHE A 1 117 ? -10.952 4.026 4.685 1.00 95.94 117 PHE A CA 1
ATOM 913 C C . PHE A 1 117 ? -12.224 3.995 5.539 1.00 95.94 117 PHE A C 1
ATOM 915 O O . PHE A 1 117 ? -12.138 3.587 6.690 1.00 95.94 117 PHE A O 1
ATOM 922 N N . SER A 1 118 ? -13.382 4.403 5.008 1.00 96.38 118 SER A N 1
ATOM 923 C CA . SER A 1 118 ? -14.646 4.344 5.754 1.00 96.38 118 SER A CA 1
ATOM 924 C C . SER A 1 118 ? -15.031 2.901 6.072 1.00 96.38 118 SER A C 1
ATOM 926 O O . SER A 1 118 ? -15.253 2.580 7.232 1.00 96.38 118 SER A O 1
ATOM 928 N N . GLU A 1 119 ? -14.984 2.011 5.080 1.00 97.69 119 GLU A N 1
ATOM 929 C CA . GLU A 1 119 ? -15.246 0.578 5.281 1.00 97.69 119 GLU A CA 1
ATOM 930 C C . GLU A 1 119 ? -14.221 -0.065 6.229 1.00 97.69 119 GLU A C 1
ATOM 932 O O . GLU A 1 119 ? -14.567 -0.906 7.055 1.00 97.69 119 GLU A O 1
ATOM 937 N N . ALA A 1 120 ? -12.948 0.337 6.136 1.00 97.00 120 ALA A N 1
ATOM 938 C CA . ALA A 1 120 ? -11.919 -0.139 7.055 1.00 97.00 120 ALA A CA 1
ATOM 939 C C . ALA A 1 120 ? -12.163 0.343 8.495 1.00 97.00 120 ALA A C 1
ATOM 941 O O . ALA A 1 120 ? -11.953 -0.418 9.433 1.00 97.00 120 ALA A O 1
ATOM 942 N N . VAL A 1 121 ? -12.613 1.588 8.684 1.00 97.25 121 VAL A N 1
ATOM 943 C CA . VAL A 1 121 ? -12.985 2.123 10.002 1.00 97.25 121 VAL A CA 1
ATOM 944 C C . VAL A 1 121 ? -14.204 1.404 10.564 1.00 97.25 121 VAL A C 1
ATOM 946 O O . VAL A 1 121 ? -14.160 1.010 11.720 1.00 97.25 121 VAL A O 1
ATOM 949 N N . GLU A 1 122 ? -15.240 1.170 9.759 1.00 97.50 122 GLU A N 1
ATOM 950 C CA . GLU A 1 122 ? -16.419 0.402 10.180 1.00 97.50 122 GLU A CA 1
ATOM 951 C C . GLU A 1 122 ? -16.030 -1.006 10.648 1.00 97.50 122 GLU A C 1
ATOM 953 O O . GLU A 1 122 ? -16.491 -1.469 11.691 1.00 97.50 122 GLU A O 1
ATOM 958 N N . TYR A 1 123 ? -15.118 -1.664 9.925 1.00 97.25 123 TYR A N 1
ATOM 959 C CA . TYR A 1 123 ? -14.579 -2.956 10.338 1.00 97.25 123 TYR A CA 1
ATOM 960 C C . TYR A 1 123 ? -13.828 -2.870 11.674 1.00 97.25 123 TYR A C 1
ATOM 962 O O . TYR A 1 123 ? -14.023 -3.723 12.534 1.00 97.25 123 TYR A O 1
ATOM 970 N N . LEU A 1 124 ? -12.992 -1.848 11.875 1.00 97.19 124 LEU A N 1
ATOM 971 C CA . LEU A 1 124 ? -12.236 -1.663 13.119 1.00 97.19 124 LEU A CA 1
ATOM 972 C C . LEU A 1 124 ? -13.127 -1.284 14.307 1.00 97.19 124 LEU A C 1
ATOM 974 O O . LEU A 1 124 ? -12.878 -1.738 15.419 1.00 97.19 124 LEU A O 1
ATOM 978 N N . ASP A 1 125 ? -14.171 -0.484 14.091 1.00 97.06 125 ASP A N 1
ATOM 979 C CA . ASP A 1 125 ? -15.144 -0.137 15.131 1.00 97.06 125 ASP A CA 1
ATOM 980 C C . ASP A 1 125 ? -15.935 -1.374 15.592 1.00 97.06 125 ASP A C 1
ATOM 982 O O . ASP A 1 125 ? -16.260 -1.484 16.774 1.00 97.06 125 ASP A O 1
ATOM 986 N N . ALA A 1 126 ? -16.189 -2.333 14.694 1.00 97.81 126 ALA A N 1
ATOM 987 C CA . ALA A 1 126 ? -16.782 -3.627 15.036 1.00 97.81 126 ALA A CA 1
ATOM 988 C C . ALA A 1 126 ? -15.796 -4.611 15.704 1.00 97.81 126 ALA A C 1
ATOM 990 O O . ALA A 1 126 ? -16.244 -5.583 16.309 1.00 97.81 126 ALA A O 1
ATOM 991 N N . HIS A 1 127 ? -14.485 -4.355 15.613 1.00 96.50 127 HIS A N 1
ATOM 992 C CA . HIS A 1 127 ? -13.410 -5.233 16.100 1.00 96.50 127 HIS A CA 1
ATOM 993 C C . HIS A 1 127 ? -12.343 -4.452 16.898 1.00 96.50 127 HIS A C 1
ATOM 995 O O . HIS A 1 127 ? -11.167 -4.398 16.506 1.00 96.50 127 HIS A O 1
ATOM 1001 N N . PRO A 1 128 ? -12.716 -3.800 18.018 1.00 94.19 128 PRO A N 1
ATOM 1002 C CA . PRO A 1 128 ? -11.799 -2.968 18.798 1.00 94.19 128 PRO A CA 1
ATOM 1003 C C . PRO A 1 128 ? -10.606 -3.744 19.382 1.00 94.19 128 PRO A C 1
ATOM 1005 O O . PRO A 1 128 ? -9.573 -3.142 19.674 1.00 94.19 128 PRO A O 1
ATOM 1008 N N . GLU A 1 129 ? -10.704 -5.067 19.523 1.00 95.31 129 GLU A N 1
ATOM 1009 C CA . GLU A 1 129 ? -9.623 -5.957 19.964 1.00 95.31 129 GLU A CA 1
ATOM 1010 C C . GLU A 1 129 ? -8.440 -6.034 18.988 1.00 95.31 129 GLU A C 1
ATOM 1012 O O . GLU A 1 129 ? -7.363 -6.506 19.356 1.00 95.31 129 GLU A O 1
ATOM 1017 N N . LEU A 1 130 ? -8.620 -5.579 17.746 1.00 95.81 130 LEU A N 1
ATOM 1018 C CA . LEU A 1 130 ? -7.544 -5.498 16.762 1.00 95.81 130 LEU A CA 1
ATOM 1019 C C . LEU A 1 130 ? -6.678 -4.251 16.955 1.00 95.81 130 LEU A C 1
ATOM 1021 O O . LEU A 1 130 ? -5.588 -4.192 16.397 1.00 95.81 130 LEU A O 1
ATOM 1025 N N . ALA A 1 131 ? -7.124 -3.257 17.727 1.00 96.06 131 ALA A N 1
ATOM 1026 C CA . ALA A 1 131 ? -6.432 -1.980 17.839 1.00 96.06 131 ALA A CA 1
ATOM 1027 C C . ALA A 1 131 ? -4.983 -2.142 18.330 1.00 96.06 131 ALA A C 1
ATOM 1029 O O . ALA A 1 131 ? -4.738 -2.544 19.465 1.00 96.06 131 ALA A O 1
ATOM 1030 N N . GLY A 1 132 ? -4.019 -1.776 17.482 1.00 92.69 132 GLY A N 1
ATOM 1031 C CA . GLY A 1 132 ? -2.592 -1.828 17.808 1.00 92.69 132 GLY A CA 1
ATOM 1032 C C . GLY A 1 132 ? -1.984 -3.224 17.960 1.00 92.69 132 GLY A C 1
ATOM 1033 O O . GLY A 1 132 ? -0.848 -3.291 18.430 1.00 92.69 132 GLY A O 1
ATOM 1034 N N . ARG A 1 133 ? -2.702 -4.297 17.586 1.00 90.75 133 ARG A N 1
ATOM 1035 C CA . ARG A 1 133 ? -2.104 -5.635 17.452 1.00 90.75 133 ARG A CA 1
ATOM 1036 C C . ARG A 1 133 ? -0.955 -5.632 16.461 1.00 90.75 133 ARG A C 1
ATOM 1038 O O . ARG A 1 133 ? -1.079 -4.948 15.418 1.00 90.75 133 ARG A O 1
#

Sequence (133 aa):
YDASRPGGRAWPTRHPSGIWLFNIPTVPVPGGGRALFFDDNLRTVFGSLARARGLQGRAAEDYMHGVYADAAMAEFNVRYHGERAPFLVSGHGNFRTGILRFMRRVCELPDVRCATFSEAVEYLDAHPELAGR

Radius of gyration: 15.59 Å; chains: 1; bounding box: 38×27×43 Å